Protein AF-A0A8T3S5Z0-F1 (afdb_monomer_lite)

Sequence (131 aa):
MSESNQSWHALETYKSLITYGHAVLRYVFIINGGAIIAILTFIGDMVSKADGEHVPDMRQPLIFFILGLLVSGIALCLAYWTQLTIYSQLVNKKDSPVHVYWFNGLVVCVGLGIIFFGIGSFVAISRLTAY

Radius of gyration: 20.94 Å; chains: 1; bounding box: 45×22×73 Å

pLDDT: mean 89.75, std 9.31, range [54.19, 98.0]

Secondary structure (DSSP, 8-state):
--HHHHHHHHHHHHHHHHHHHHHHHHHHHHHHHHHHHHHHHHHHHHHHH-SSPPPP--HHHHHHHHHHHHHHHHHHHHHHHHHHHHHHHHHHT---THHHHHHHHHHHHHHHHHHHHHHHHHHHHHHHTT-

Structure (mmCIF, N/CA/C/O backbone):
data_AF-A0A8T3S5Z0-F1
#
_entry.id   AF-A0A8T3S5Z0-F1
#
loop_
_atom_site.group_PDB
_atom_site.id
_atom_site.type_symbol
_atom_site.label_atom_id
_atom_site.label_alt_id
_atom_site.label_comp_id
_atom_site.label_asym_id
_atom_site.label_entity_id
_atom_site.label_seq_id
_atom_site.pdbx_PDB_ins_code
_atom_site.Cartn_x
_atom_site.Cartn_y
_atom_site.Cartn_z
_atom_site.occupancy
_atom_site.B_iso_or_equiv
_atom_site.auth_seq_id
_atom_site.auth_comp_id
_atom_site.auth_asym_id
_atom_site.auth_atom_id
_atom_site.pdbx_PDB_model_num
ATOM 1 N N . MET A 1 1 ? 0.263 9.427 -39.882 1.00 56.81 1 MET A N 1
ATOM 2 C CA . MET A 1 1 ? 0.745 9.708 -38.513 1.00 56.81 1 MET A CA 1
ATOM 3 C C . MET A 1 1 ? 2.216 9.315 -38.489 1.00 56.81 1 MET A C 1
ATOM 5 O O . MET A 1 1 ? 2.481 8.157 -38.775 1.00 56.81 1 MET A O 1
ATOM 9 N N . SER A 1 2 ? 3.163 10.242 -38.312 1.00 68.12 2 SER A N 1
ATOM 10 C CA . SER A 1 2 ? 4.600 9.919 -38.381 1.00 68.12 2 SER A CA 1
ATOM 11 C C . SER A 1 2 ? 5.028 9.033 -37.204 1.00 68.12 2 SER A C 1
ATOM 13 O O . SER A 1 2 ? 4.506 9.184 -36.098 1.00 68.12 2 SER A O 1
ATOM 15 N N . GLU A 1 3 ? 5.987 8.129 -37.422 1.00 71.62 3 GLU A N 1
ATOM 16 C CA . GLU A 1 3 ? 6.543 7.232 -36.388 1.00 71.62 3 GLU A CA 1
ATOM 17 C C . GLU A 1 3 ? 7.044 7.995 -35.144 1.00 71.62 3 GLU A C 1
ATOM 19 O O . GLU A 1 3 ? 6.926 7.511 -34.019 1.00 71.62 3 GLU A O 1
ATOM 24 N N . SER A 1 4 ? 7.507 9.238 -35.327 1.00 77.56 4 SER A N 1
ATOM 25 C CA . SER A 1 4 ? 7.900 10.154 -34.246 1.00 77.56 4 SER A CA 1
ATOM 26 C C . SER A 1 4 ? 6.771 10.466 -33.259 1.00 77.56 4 SER A C 1
ATOM 28 O O . SER A 1 4 ? 7.017 10.629 -32.067 1.00 77.56 4 SER A O 1
ATOM 30 N N . ASN A 1 5 ? 5.527 10.560 -33.736 1.00 78.31 5 ASN A N 1
ATOM 31 C CA . ASN A 1 5 ? 4.391 10.888 -32.878 1.00 78.31 5 ASN A CA 1
ATOM 32 C C . ASN A 1 5 ? 3.985 9.671 -32.045 1.00 78.31 5 ASN A C 1
ATOM 34 O O . ASN A 1 5 ? 3.644 9.815 -30.876 1.00 78.31 5 ASN A O 1
ATOM 38 N N . GLN A 1 6 ? 4.065 8.465 -32.615 1.00 79.00 6 GLN A N 1
ATOM 39 C CA . GLN A 1 6 ? 3.751 7.232 -31.889 1.00 79.00 6 GLN A CA 1
ATOM 40 C C . GLN A 1 6 ? 4.745 6.973 -30.748 1.00 79.00 6 GLN A C 1
ATOM 42 O O . GLN A 1 6 ? 4.320 6.650 -29.639 1.00 79.00 6 GLN A O 1
ATOM 47 N N . SER A 1 7 ? 6.046 7.177 -30.980 1.00 83.19 7 SER A N 1
ATOM 48 C CA . SER A 1 7 ? 7.065 7.019 -29.933 1.00 83.19 7 SER A CA 1
ATOM 49 C C . SER A 1 7 ? 6.929 8.062 -28.820 1.00 83.19 7 SER A C 1
ATOM 51 O O . SER A 1 7 ? 7.058 7.724 -27.642 1.00 83.19 7 SER A O 1
ATOM 53 N N . TRP A 1 8 ? 6.586 9.307 -29.167 1.00 88.81 8 TRP A N 1
ATOM 54 C CA . TRP A 1 8 ? 6.318 10.362 -28.190 1.00 88.81 8 TRP A CA 1
ATOM 55 C C . TRP A 1 8 ? 5.086 10.054 -27.327 1.00 88.81 8 TRP A C 1
ATOM 57 O O . TRP A 1 8 ? 5.161 10.125 -26.099 1.00 88.81 8 TRP A O 1
ATOM 67 N N . HIS A 1 9 ? 3.973 9.635 -27.944 1.00 86.62 9 HIS A N 1
ATOM 68 C CA . HIS A 1 9 ? 2.763 9.246 -27.214 1.00 86.62 9 HIS A CA 1
ATOM 69 C C . HIS A 1 9 ? 3.005 8.054 -26.278 1.00 86.62 9 HIS A C 1
ATOM 71 O O . HIS A 1 9 ? 2.525 8.062 -25.142 1.00 86.62 9 HIS A O 1
ATOM 77 N N . ALA A 1 10 ? 3.769 7.050 -26.719 1.00 88.81 10 ALA A N 1
ATOM 78 C CA . ALA A 1 10 ? 4.125 5.903 -25.887 1.00 88.81 10 ALA A CA 1
ATOM 79 C C . ALA A 1 10 ? 4.963 6.320 -24.665 1.00 88.81 10 ALA A C 1
ATOM 81 O O . ALA A 1 10 ? 4.689 5.877 -23.549 1.00 88.81 10 ALA A O 1
ATOM 82 N N . LEU A 1 11 ? 5.938 7.216 -24.854 1.00 89.50 11 LEU A N 1
ATOM 83 C CA . LEU A 1 11 ? 6.789 7.711 -23.773 1.00 89.50 11 LEU A CA 1
ATOM 84 C C . LEU A 1 11 ? 6.001 8.525 -22.735 1.00 89.50 11 LEU A C 1
ATOM 86 O O . LEU A 1 11 ? 6.170 8.311 -21.536 1.00 89.50 11 LEU A O 1
ATOM 90 N N . GLU A 1 12 ? 5.134 9.439 -23.172 1.00 91.88 12 GLU A N 1
ATOM 91 C CA . GLU A 1 12 ? 4.291 10.226 -22.260 1.00 91.88 12 GLU A CA 1
ATOM 92 C C . GLU A 1 12 ? 3.300 9.350 -21.485 1.00 91.88 12 GLU A C 1
ATOM 94 O O . GLU A 1 12 ? 3.139 9.500 -20.269 1.00 91.88 12 GLU A O 1
ATOM 99 N N . THR A 1 13 ? 2.701 8.365 -22.159 1.00 91.19 13 THR A N 1
ATOM 100 C CA . THR A 1 13 ? 1.812 7.392 -21.511 1.00 91.19 13 THR A CA 1
ATOM 101 C C . THR A 1 13 ? 2.565 6.578 -20.458 1.00 91.19 13 THR A C 1
ATOM 103 O O . THR A 1 13 ? 2.067 6.399 -19.347 1.00 91.19 13 THR A O 1
ATOM 106 N N . TYR A 1 14 ? 3.791 6.137 -20.756 1.00 88.00 14 TYR A N 1
ATOM 107 C CA . TYR A 1 14 ? 4.633 5.406 -19.808 1.00 88.00 14 TYR A CA 1
ATOM 108 C C . TYR A 1 14 ? 4.986 6.242 -18.568 1.00 88.00 14 TYR A C 1
ATOM 110 O O . TYR A 1 14 ? 4.876 5.754 -17.441 1.00 88.00 14 TYR A O 1
ATOM 118 N N . LYS A 1 15 ? 5.343 7.521 -18.748 1.00 90.19 15 LYS A N 1
ATOM 119 C CA . LYS A 1 15 ? 5.598 8.440 -17.624 1.00 90.19 15 LYS A CA 1
ATOM 120 C C . LYS A 1 15 ? 4.363 8.593 -16.740 1.00 90.19 15 LYS A C 1
ATOM 122 O O . LYS A 1 15 ? 4.468 8.457 -15.522 1.00 90.19 15 LYS A O 1
ATOM 127 N N . SER A 1 16 ? 3.201 8.813 -17.354 1.00 93.75 16 SER A N 1
ATOM 128 C CA . SER A 1 16 ? 1.932 8.926 -16.631 1.00 93.75 16 SER A CA 1
ATOM 129 C C . SER A 1 16 ? 1.603 7.644 -15.869 1.00 93.75 16 SER A C 1
ATOM 131 O O . SER A 1 16 ? 1.223 7.703 -14.701 1.00 93.75 16 SER A O 1
ATOM 133 N N . LEU A 1 17 ? 1.822 6.474 -16.475 1.00 91.31 17 LEU A N 1
ATOM 134 C CA . LEU A 1 17 ? 1.596 5.182 -15.830 1.00 91.31 17 LEU A CA 1
ATOM 135 C C . LEU A 1 17 ? 2.460 5.004 -14.572 1.00 91.31 17 LEU A C 1
ATOM 137 O O . LEU A 1 17 ? 1.951 4.569 -13.539 1.00 91.31 17 LEU A O 1
ATOM 141 N N . ILE A 1 18 ? 3.737 5.399 -14.617 1.00 89.75 18 ILE A N 1
ATOM 142 C CA . ILE A 1 18 ? 4.616 5.402 -13.436 1.00 89.75 18 ILE A CA 1
ATOM 143 C C . ILE A 1 18 ? 4.080 6.353 -12.361 1.00 89.75 18 ILE A C 1
ATOM 145 O O . ILE A 1 18 ? 4.032 5.988 -11.184 1.00 89.75 18 ILE A O 1
ATOM 149 N N . THR A 1 19 ? 3.650 7.560 -12.745 1.00 93.88 19 THR A N 1
ATOM 150 C CA . THR A 1 19 ? 3.069 8.531 -11.807 1.00 93.88 19 THR A CA 1
ATOM 151 C C . THR A 1 19 ? 1.849 7.954 -11.090 1.00 93.88 19 THR A C 1
ATOM 153 O O . THR A 1 19 ? 1.784 8.011 -9.859 1.00 93.88 19 THR A O 1
ATOM 156 N N . TYR A 1 20 ? 0.922 7.333 -11.824 1.00 94.56 20 TYR A N 1
ATOM 157 C CA . TYR A 1 20 ? -0.229 6.653 -11.230 1.00 94.56 20 TYR A CA 1
ATOM 158 C C . TYR A 1 20 ? 0.185 5.469 -10.350 1.00 94.56 20 TYR A C 1
ATOM 160 O O . TYR A 1 20 ? -0.359 5.308 -9.260 1.00 94.56 20 TYR A O 1
ATOM 168 N N . GLY A 1 21 ? 1.189 4.686 -10.755 1.00 92.44 21 GLY A N 1
ATOM 169 C CA . GLY A 1 21 ? 1.724 3.590 -9.944 1.00 92.44 21 GLY A CA 1
ATOM 170 C C . GLY A 1 21 ? 2.226 4.059 -8.574 1.00 92.44 21 GLY A C 1
ATOM 171 O O . GLY A 1 21 ? 1.859 3.493 -7.543 1.00 92.44 21 GLY A O 1
ATOM 172 N N . HIS A 1 22 ? 2.997 5.149 -8.532 1.00 93.00 22 HIS A N 1
ATOM 173 C CA . HIS A 1 22 ? 3.427 5.754 -7.268 1.00 93.00 22 HIS A CA 1
ATOM 174 C C . HIS A 1 22 ? 2.260 6.312 -6.450 1.00 93.00 22 HIS A C 1
ATOM 176 O O . HIS A 1 22 ? 2.275 6.201 -5.222 1.00 93.00 22 HIS A O 1
ATOM 182 N N . ALA A 1 23 ? 1.258 6.903 -7.104 1.00 96.31 23 ALA A N 1
ATOM 183 C CA . ALA A 1 23 ? 0.067 7.403 -6.427 1.00 96.31 23 ALA A CA 1
ATOM 184 C C . ALA A 1 23 ? -0.706 6.267 -5.739 1.00 96.31 23 ALA A C 1
ATOM 186 O O . ALA A 1 23 ? -1.061 6.402 -4.570 1.00 96.31 23 ALA A O 1
ATOM 187 N N . VAL A 1 24 ? -0.888 5.127 -6.413 1.00 96.25 24 VAL A N 1
ATOM 188 C CA . VAL A 1 24 ? -1.571 3.950 -5.852 1.00 96.25 24 VAL A CA 1
ATOM 189 C C . VAL A 1 24 ? -0.792 3.357 -4.676 1.00 96.25 24 VAL A C 1
ATOM 191 O O . VAL A 1 24 ? -1.380 3.110 -3.627 1.00 96.25 24 VAL A O 1
ATOM 194 N N . LEU A 1 25 ? 0.528 3.185 -4.793 1.00 95.44 25 LEU A N 1
ATOM 195 C CA . LEU A 1 25 ? 1.353 2.678 -3.686 1.00 95.44 25 LEU A CA 1
ATOM 196 C C . LEU A 1 25 ? 1.247 3.567 -2.4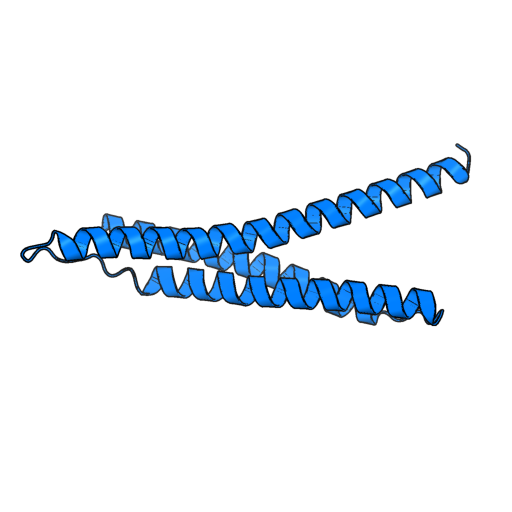39 1.00 95.44 25 LEU A C 1
ATOM 198 O O . LEU A 1 25 ? 1.064 3.070 -1.327 1.00 95.44 25 LEU A O 1
ATOM 202 N N . ARG A 1 26 ? 1.323 4.891 -2.626 1.00 96.06 26 ARG A N 1
ATOM 203 C CA . ARG A 1 26 ? 1.158 5.861 -1.535 1.00 96.06 26 ARG A CA 1
ATOM 204 C C . ARG A 1 26 ? -0.244 5.811 -0.949 1.00 96.06 26 ARG A C 1
ATOM 206 O O . ARG A 1 26 ? -0.377 5.845 0.267 1.00 96.06 26 ARG A O 1
ATOM 213 N N . TYR A 1 27 ? -1.266 5.704 -1.792 1.00 97.56 27 TYR A N 1
ATOM 214 C CA . TYR A 1 27 ? -2.651 5.589 -1.357 1.00 97.56 27 TYR A CA 1
ATOM 215 C C . TYR A 1 27 ? -2.843 4.391 -0.421 1.00 97.56 27 TYR A C 1
ATOM 217 O O . TYR A 1 27 ? -3.281 4.586 0.709 1.00 97.56 27 TYR A O 1
ATOM 225 N N . VAL A 1 28 ? -2.444 3.178 -0.828 1.00 96.88 28 VAL A N 1
ATOM 226 C CA . VAL A 1 28 ? -2.652 1.969 -0.006 1.00 96.88 28 VAL A CA 1
ATOM 227 C C . VAL A 1 28 ? -1.863 2.029 1.309 1.00 96.88 28 VAL A C 1
ATOM 229 O O . VAL A 1 28 ? -2.377 1.635 2.358 1.00 96.88 28 VAL A O 1
ATOM 232 N N . PHE A 1 29 ? -0.651 2.592 1.291 1.00 96.81 29 PHE A N 1
ATOM 233 C CA . PHE A 1 29 ? 0.127 2.827 2.509 1.00 96.81 29 PHE A CA 1
ATOM 234 C C . PHE A 1 29 ? -0.572 3.817 3.457 1.00 96.81 29 PHE A C 1
ATOM 236 O O . PHE A 1 29 ? -0.719 3.540 4.648 1.00 96.81 29 PHE A O 1
ATOM 243 N N . ILE A 1 30 ? -1.041 4.954 2.929 1.00 97.94 30 ILE A N 1
ATOM 244 C CA . ILE A 1 30 ? -1.671 6.027 3.710 1.00 97.94 30 ILE A CA 1
ATOM 245 C C . ILE A 1 30 ? -3.004 5.581 4.304 1.00 97.94 30 ILE A C 1
ATOM 247 O O . ILE A 1 30 ? -3.249 5.875 5.467 1.00 97.94 30 ILE A O 1
ATOM 251 N N . ILE A 1 31 ? -3.861 4.875 3.563 1.00 97.88 31 ILE A N 1
ATOM 252 C CA . ILE A 1 31 ? -5.167 4.462 4.104 1.00 97.88 31 ILE A CA 1
ATOM 253 C C . ILE A 1 31 ? -5.008 3.470 5.263 1.00 97.88 31 ILE A C 1
ATOM 255 O O . ILE A 1 31 ? -5.674 3.616 6.284 1.00 97.88 31 ILE A O 1
ATOM 259 N N . ASN A 1 32 ? -4.083 2.510 5.153 1.00 97.12 32 ASN A N 1
ATOM 260 C CA . ASN A 1 32 ? -3.833 1.531 6.209 1.00 97.12 32 ASN A CA 1
ATOM 261 C C . ASN A 1 32 ? -3.157 2.187 7.420 1.00 97.12 32 ASN A C 1
ATOM 263 O O . ASN A 1 32 ? -3.617 2.027 8.548 1.00 97.12 32 ASN A O 1
ATOM 267 N N . GLY A 1 33 ? -2.105 2.981 7.195 1.00 97.38 33 GLY A N 1
ATOM 268 C CA . GLY A 1 33 ? -1.421 3.709 8.267 1.00 97.38 33 GLY A CA 1
ATOM 269 C C . GLY A 1 33 ? -2.324 4.736 8.955 1.00 97.38 33 GLY A C 1
ATOM 270 O O . GLY A 1 33 ? -2.357 4.818 10.180 1.00 97.38 33 GLY A O 1
ATOM 271 N N . GLY A 1 34 ? -3.111 5.476 8.175 1.00 97.56 34 GLY A N 1
ATOM 272 C CA . GLY A 1 34 ? -4.075 6.457 8.663 1.00 97.56 34 GLY A CA 1
ATOM 273 C C . GLY A 1 34 ? -5.178 5.825 9.508 1.00 97.56 34 GLY A C 1
ATOM 274 O O . GLY A 1 34 ? -5.518 6.375 10.551 1.00 97.56 34 GLY A O 1
ATOM 275 N N . ALA A 1 35 ? -5.679 4.646 9.124 1.00 96.94 35 ALA A N 1
ATOM 276 C CA . ALA A 1 35 ? -6.647 3.900 9.927 1.00 96.94 35 ALA A CA 1
ATOM 277 C C . ALA A 1 35 ? -6.066 3.442 11.274 1.00 96.94 35 ALA A C 1
ATOM 279 O O . ALA A 1 35 ? -6.729 3.587 12.300 1.00 96.94 35 ALA A O 1
ATOM 280 N N . ILE A 1 36 ? -4.820 2.947 11.298 1.00 97.56 36 ILE A N 1
ATOM 281 C CA . ILE A 1 36 ? -4.130 2.569 12.547 1.00 97.56 36 ILE A CA 1
ATOM 282 C C . ILE A 1 36 ? -4.024 3.776 13.479 1.00 97.56 36 ILE A C 1
ATOM 284 O O . ILE A 1 36 ? -4.390 3.677 14.649 1.00 97.56 36 ILE A O 1
ATOM 288 N N . ILE A 1 37 ? -3.550 4.913 12.959 1.00 9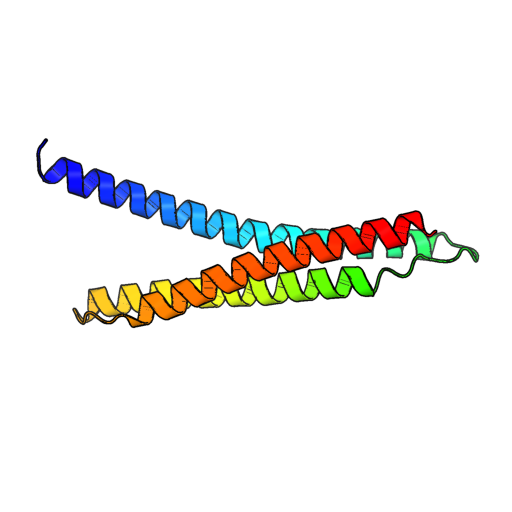7.50 37 ILE A N 1
ATOM 289 C CA . ILE A 1 37 ? -3.404 6.146 13.741 1.00 97.50 37 ILE A CA 1
ATOM 290 C C . ILE A 1 37 ? -4.769 6.594 14.266 1.00 97.50 37 ILE A C 1
ATOM 292 O O . ILE A 1 37 ? -4.902 6.823 15.462 1.00 97.50 37 ILE A O 1
ATOM 296 N N . ALA A 1 38 ? -5.796 6.644 13.413 1.00 95.88 38 ALA A N 1
ATOM 297 C CA . ALA A 1 38 ? -7.139 7.062 13.807 1.00 95.88 38 ALA A CA 1
ATOM 298 C C . ALA A 1 38 ? -7.719 6.190 14.932 1.00 95.88 38 ALA A C 1
ATOM 300 O O . ALA A 1 38 ? -8.246 6.722 15.909 1.00 95.88 38 ALA A O 1
ATOM 301 N N . ILE A 1 39 ? -7.581 4.863 14.833 1.00 93.62 39 ILE A N 1
ATOM 302 C CA . ILE A 1 39 ? -8.076 3.932 15.855 1.00 93.62 39 ILE A CA 1
ATOM 303 C C . ILE A 1 39 ? -7.293 4.079 17.161 1.00 93.62 39 ILE A C 1
ATOM 305 O O . ILE A 1 39 ? -7.904 4.147 18.225 1.00 93.62 39 ILE A O 1
ATOM 309 N N . LEU A 1 40 ? -5.960 4.157 17.110 1.00 94.00 40 LEU A N 1
ATOM 310 C CA . LEU A 1 40 ? -5.144 4.330 18.315 1.00 94.00 40 LEU A CA 1
ATOM 311 C C . LEU A 1 40 ? -5.413 5.671 19.002 1.00 94.00 40 LEU A C 1
ATOM 313 O O . LEU A 1 40 ? -5.483 5.720 20.227 1.00 94.00 40 LEU A O 1
ATOM 317 N N . THR A 1 41 ? -5.605 6.743 18.231 1.00 94.62 41 THR A N 1
ATOM 318 C CA . THR A 1 41 ? -5.989 8.053 18.765 1.00 94.62 41 THR A CA 1
ATOM 319 C C . THR A 1 41 ? -7.358 7.995 19.435 1.00 94.62 41 THR A C 1
ATOM 321 O O . THR A 1 41 ? -7.494 8.465 20.561 1.00 94.62 41 THR A O 1
ATOM 324 N N . PHE A 1 42 ? -8.352 7.382 18.787 1.00 89.75 42 PHE A N 1
ATOM 325 C CA . PHE A 1 42 ? -9.695 7.228 19.348 1.00 89.75 42 PHE A CA 1
ATOM 326 C C . PHE A 1 42 ? -9.686 6.427 20.659 1.00 89.75 42 PHE A C 1
ATOM 328 O O . PHE A 1 42 ? -10.232 6.876 21.664 1.00 89.75 42 PHE A O 1
ATOM 335 N N . ILE A 1 43 ? -9.006 5.277 20.681 1.00 89.75 43 ILE A N 1
ATOM 336 C CA . ILE A 1 43 ? -8.879 4.446 21.887 1.00 89.75 43 ILE A CA 1
ATOM 337 C C . ILE A 1 43 ? -8.128 5.190 22.991 1.00 89.75 43 ILE A C 1
ATOM 339 O O . ILE A 1 43 ? -8.536 5.126 24.147 1.00 89.75 43 ILE A O 1
ATOM 343 N N . GLY A 1 44 ? -7.048 5.901 22.655 1.00 89.62 44 GLY A N 1
ATOM 344 C CA . GLY A 1 44 ? -6.280 6.683 23.623 1.00 89.62 44 GLY A CA 1
ATOM 345 C C . GLY A 1 44 ? -7.121 7.766 24.299 1.00 89.62 44 GLY A C 1
ATOM 346 O O . GLY A 1 44 ? -7.041 7.930 25.516 1.00 89.62 44 GLY A O 1
ATOM 347 N N . ASP A 1 45 ? -7.973 8.451 23.532 1.00 88.75 45 ASP A N 1
ATOM 348 C CA . ASP A 1 45 ? -8.909 9.443 24.065 1.00 88.75 45 ASP A CA 1
ATOM 349 C C . ASP A 1 45 ? -9.945 8.797 24.997 1.00 88.75 45 ASP A C 1
ATOM 351 O O . ASP A 1 45 ? -10.131 9.272 26.118 1.00 88.75 45 ASP A O 1
ATOM 355 N N . MET A 1 46 ? -10.545 7.668 24.596 1.00 85.75 46 MET A N 1
ATOM 356 C CA . MET A 1 46 ? -11.515 6.951 25.434 1.00 85.75 46 MET A CA 1
ATOM 357 C C . MET A 1 46 ? -10.897 6.453 26.741 1.00 85.75 46 MET A C 1
ATOM 359 O O . MET A 1 46 ? -11.457 6.686 27.805 1.00 85.75 46 MET A O 1
ATOM 363 N N . VAL A 1 47 ? -9.719 5.826 26.690 1.00 87.00 47 VAL A N 1
ATOM 364 C CA . VAL A 1 47 ? -9.017 5.326 27.887 1.00 87.00 47 VAL A CA 1
ATOM 365 C C . VAL A 1 47 ? -8.676 6.462 28.854 1.00 87.00 47 VAL A C 1
ATOM 367 O O . VAL A 1 47 ? -8.712 6.262 30.063 1.00 87.00 47 VAL A O 1
ATOM 370 N N . SER A 1 48 ? -8.371 7.658 28.344 1.00 85.25 48 SER A N 1
ATOM 371 C CA . SER A 1 48 ? -8.057 8.817 29.189 1.00 85.25 48 SER A CA 1
ATOM 372 C C . SER A 1 48 ? -9.271 9.413 29.912 1.00 85.25 48 SER A C 1
ATOM 374 O O . SER A 1 48 ? -9.098 10.103 30.914 1.00 85.25 48 SER A O 1
ATOM 376 N N . LYS A 1 49 ? -10.484 9.156 29.404 1.00 83.44 49 LYS A N 1
ATOM 377 C CA . LYS A 1 49 ? -11.754 9.713 29.903 1.00 83.44 49 LYS A CA 1
ATOM 378 C C . LYS A 1 49 ? -12.646 8.684 30.601 1.00 83.44 49 LYS A C 1
ATOM 380 O O . LYS A 1 49 ? -13.591 9.074 31.279 1.00 83.44 49 LYS A O 1
ATOM 385 N N . ALA A 1 50 ? -12.397 7.392 30.404 1.00 68.81 50 ALA A N 1
ATOM 386 C CA . ALA A 1 50 ? -13.248 6.324 30.904 1.00 68.81 50 ALA A CA 1
ATOM 387 C C . ALA A 1 50 ? -12.950 6.012 32.380 1.00 68.81 50 ALA A C 1
ATOM 389 O O . ALA A 1 50 ? -12.117 5.161 32.693 1.00 68.81 50 ALA A O 1
ATOM 390 N N . ASP A 1 51 ? -13.706 6.631 33.288 1.00 59.09 51 ASP A N 1
ATOM 391 C CA . ASP A 1 51 ? -13.866 6.181 34.679 1.00 59.09 51 ASP A CA 1
ATOM 392 C C . ASP A 1 51 ? -14.763 4.920 34.733 1.00 59.09 51 ASP A C 1
ATOM 394 O O . ASP A 1 51 ? -15.857 4.918 35.294 1.00 59.09 51 ASP A O 1
ATOM 398 N N . GLY A 1 52 ? -14.315 3.825 34.106 1.00 57.81 52 GLY A N 1
ATOM 399 C CA . GLY A 1 52 ? -14.962 2.507 34.200 1.00 57.81 52 GLY A CA 1
ATOM 400 C C . GLY A 1 52 ? -15.922 2.113 33.068 1.00 57.81 52 GLY A C 1
ATOM 401 O O . GLY A 1 52 ? -16.539 1.050 33.163 1.00 57.81 52 GLY A O 1
ATOM 402 N N . GLU A 1 53 ? -16.035 2.892 31.986 1.00 65.50 53 GLU A N 1
ATOM 403 C CA . GLU A 1 53 ? -16.716 2.424 30.769 1.00 65.50 53 GLU A CA 1
ATOM 404 C C . GLU A 1 53 ? -15.860 1.405 30.001 1.00 65.50 53 GLU A C 1
ATOM 406 O O . GLU A 1 53 ? -14.630 1.493 29.956 1.00 65.50 53 GLU A O 1
ATOM 411 N N . HIS A 1 54 ? -16.513 0.406 29.401 1.00 70.25 54 HIS A N 1
ATOM 412 C CA . HIS A 1 54 ? -15.825 -0.5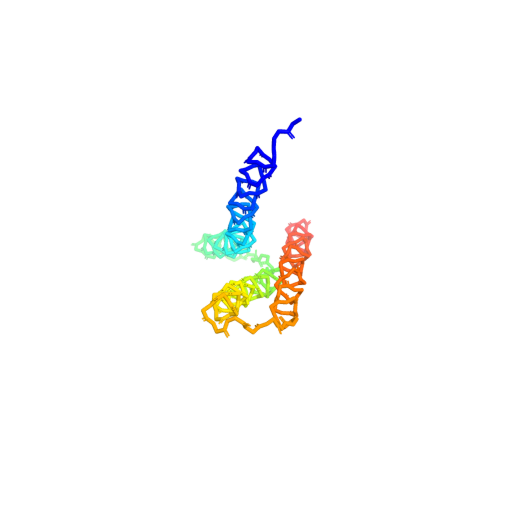76 28.571 1.00 70.25 54 HIS A CA 1
ATOM 413 C C . HIS A 1 54 ? -15.251 0.112 27.314 1.00 70.25 54 HIS A C 1
ATOM 415 O O . HIS A 1 54 ? -15.865 0.957 26.678 1.00 70.25 54 HIS A O 1
ATOM 421 N N . VAL A 1 55 ? -14.033 -0.239 26.920 1.00 79.00 55 VAL A N 1
ATOM 422 C CA . VAL A 1 55 ? -13.461 0.246 25.656 1.00 79.00 55 VAL A CA 1
ATOM 423 C C . VAL A 1 55 ? -13.718 -0.825 24.596 1.00 79.00 55 VAL A C 1
ATOM 425 O O . VAL A 1 55 ? -13.429 -1.997 24.866 1.00 79.00 55 VAL A O 1
ATOM 428 N N . PRO A 1 56 ? -14.245 -0.485 23.405 1.00 81.69 56 PRO A N 1
ATOM 429 C CA . PRO A 1 56 ? -14.500 -1.481 22.372 1.00 81.69 56 PRO A CA 1
ATOM 430 C C . PRO A 1 56 ? -13.198 -2.169 21.936 1.00 81.69 56 PRO A C 1
ATOM 432 O O . PRO A 1 56 ? -12.178 -1.521 21.685 1.00 81.69 56 PRO A O 1
ATOM 435 N N . ASP A 1 57 ? -13.226 -3.502 21.829 1.00 86.94 57 ASP A N 1
ATOM 436 C CA . ASP A 1 57 ? -12.057 -4.283 21.415 1.00 86.94 57 ASP A CA 1
ATOM 437 C C . ASP A 1 57 ? -11.795 -4.129 19.908 1.00 86.94 57 ASP A C 1
ATOM 439 O O . ASP A 1 57 ? -12.394 -4.795 19.058 1.00 86.94 57 ASP A O 1
ATOM 443 N N . MET A 1 58 ? -10.854 -3.243 19.588 1.00 89.81 58 MET A N 1
ATOM 444 C CA . MET A 1 58 ? -10.412 -2.940 18.226 1.00 89.81 58 MET A CA 1
ATOM 445 C C . MET A 1 58 ? -9.149 -3.709 17.811 1.00 89.81 58 MET A C 1
ATOM 447 O O . MET A 1 58 ? -8.538 -3.382 16.794 1.00 89.81 58 MET A O 1
ATOM 451 N N . ARG A 1 59 ? -8.727 -4.751 18.541 1.00 91.69 59 ARG A N 1
ATOM 452 C CA . ARG A 1 59 ? -7.510 -5.510 18.187 1.00 91.69 59 ARG A CA 1
ATOM 453 C C . ARG A 1 59 ? -7.605 -6.160 16.810 1.00 91.69 59 ARG A C 1
ATOM 455 O O . ARG A 1 59 ? -6.672 -6.065 16.018 1.00 91.69 59 ARG A O 1
ATOM 462 N N . GLN A 1 60 ? -8.735 -6.801 16.512 1.00 92.88 60 GLN A N 1
ATOM 463 C CA . GLN A 1 60 ? -8.957 -7.479 15.230 1.00 92.88 60 GLN A CA 1
ATOM 464 C C . GLN A 1 60 ? -8.846 -6.548 14.010 1.00 92.88 60 GLN A C 1
ATOM 466 O O . GLN A 1 60 ? -8.052 -6.863 13.123 1.00 92.88 60 GLN A O 1
ATOM 471 N N . PRO A 1 61 ? -9.572 -5.413 13.927 1.00 94.00 61 PRO A N 1
ATOM 472 C CA . PRO A 1 61 ? -9.430 -4.507 12.789 1.00 94.00 61 PRO A CA 1
ATOM 473 C C . PRO A 1 61 ? -8.018 -3.917 12.691 1.00 94.00 61 PRO A C 1
ATOM 475 O O . PRO A 1 61 ? -7.484 -3.797 11.590 1.00 94.00 61 PRO A O 1
ATOM 478 N N . LEU A 1 62 ? -7.368 -3.636 13.828 1.00 95.12 62 LEU A N 1
ATOM 479 C CA . LEU A 1 62 ? -6.000 -3.116 13.852 1.00 95.12 62 LEU A CA 1
ATOM 480 C C . LEU A 1 62 ? -4.991 -4.095 13.234 1.00 95.12 62 LEU A C 1
ATOM 482 O O . LEU A 1 62 ? -4.115 -3.671 12.484 1.00 95.12 62 LEU A O 1
ATOM 486 N N . ILE A 1 63 ? -5.139 -5.401 13.486 1.00 96.56 63 ILE A N 1
ATOM 487 C CA . ILE A 1 63 ? -4.294 -6.436 12.869 1.00 96.56 63 ILE A CA 1
ATOM 488 C C . ILE A 1 63 ? -4.416 -6.392 11.343 1.00 96.56 63 ILE A C 1
ATOM 490 O O . ILE A 1 63 ? -3.396 -6.415 10.656 1.00 96.56 63 ILE A O 1
ATOM 494 N N . PHE A 1 64 ? -5.633 -6.280 10.800 1.00 97.25 64 PHE A N 1
ATOM 495 C CA . PHE A 1 64 ? -5.826 -6.190 9.350 1.00 97.25 64 PHE A CA 1
ATOM 496 C C . PHE A 1 64 ? -5.158 -4.946 8.760 1.00 97.25 64 PHE A C 1
ATOM 498 O O . PHE A 1 64 ? -4.443 -5.065 7.767 1.00 97.25 64 PHE A O 1
ATOM 505 N N . PHE A 1 65 ? -5.292 -3.777 9.392 1.00 97.25 65 PHE A N 1
ATOM 506 C CA . PHE A 1 65 ? -4.615 -2.572 8.906 1.00 97.25 65 PHE A CA 1
ATOM 507 C C . PHE A 1 65 ? -3.088 -2.672 8.992 1.00 97.25 65 PHE A C 1
ATOM 509 O O . PHE A 1 65 ? -2.396 -2.223 8.080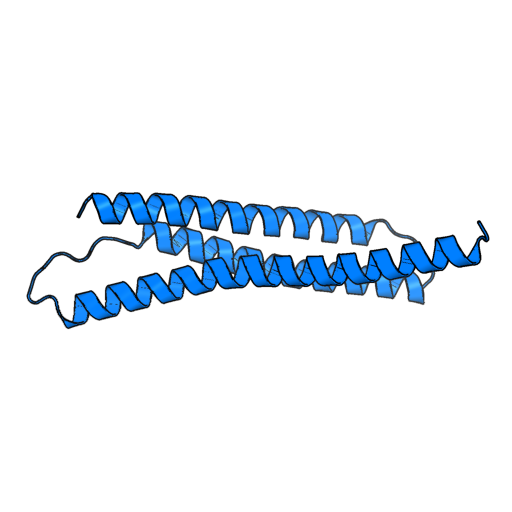 1.00 97.25 65 PHE A O 1
ATOM 516 N N . ILE A 1 66 ? -2.541 -3.302 10.038 1.00 97.81 66 ILE A N 1
ATOM 517 C CA . ILE A 1 66 ? -1.095 -3.552 10.155 1.00 97.81 66 ILE A CA 1
ATOM 518 C C . ILE A 1 66 ? -0.621 -4.475 9.028 1.00 97.81 66 ILE A C 1
ATOM 520 O O . ILE A 1 66 ? 0.385 -4.181 8.384 1.00 97.81 66 ILE A O 1
ATOM 524 N N . LEU A 1 67 ? -1.351 -5.557 8.741 1.00 97.75 67 LEU A N 1
ATOM 525 C CA . LEU A 1 67 ? -1.034 -6.445 7.618 1.00 97.75 67 LEU A CA 1
ATOM 526 C C . LEU A 1 67 ? -1.096 -5.697 6.280 1.00 97.75 67 LEU A C 1
ATOM 528 O O . LEU A 1 67 ? -0.177 -5.820 5.470 1.00 97.75 67 LEU A O 1
ATOM 532 N N . GLY A 1 68 ? -2.121 -4.867 6.073 1.00 97.06 68 GLY A N 1
ATOM 533 C CA . GLY A 1 68 ? -2.235 -4.007 4.896 1.00 97.06 68 GLY A CA 1
ATOM 534 C C . GLY A 1 68 ? -1.062 -3.033 4.756 1.00 97.06 68 GLY A C 1
ATOM 535 O O . GLY A 1 68 ? -0.508 -2.882 3.664 1.00 97.06 68 GLY A O 1
ATOM 536 N N . LEU A 1 69 ? -0.613 -2.430 5.860 1.00 97.75 69 LEU A N 1
ATOM 537 C CA . LEU A 1 69 ? 0.539 -1.529 5.891 1.00 97.75 69 LEU A CA 1
ATOM 538 C C . LEU A 1 69 ? 1.852 -2.256 5.559 1.00 97.75 69 LEU A C 1
ATOM 540 O O . LEU A 1 69 ? 2.625 -1.778 4.727 1.00 97.75 69 LEU A O 1
ATOM 544 N N . LEU A 1 70 ? 2.091 -3.424 6.162 1.00 97.88 70 LEU A N 1
ATOM 545 C CA . LEU A 1 70 ? 3.296 -4.225 5.922 1.00 97.88 70 LEU A CA 1
ATOM 546 C C . LEU A 1 70 ? 3.383 -4.688 4.466 1.00 97.88 70 LEU A C 1
ATOM 548 O O . LEU A 1 70 ? 4.421 -4.524 3.823 1.00 97.88 70 LEU A O 1
ATOM 552 N N . VAL A 1 71 ? 2.281 -5.205 3.916 1.00 97.31 71 VAL A N 1
ATOM 553 C CA . VAL A 1 71 ? 2.230 -5.635 2.514 1.00 97.31 71 VAL A CA 1
ATOM 554 C C . VAL A 1 71 ? 2.412 -4.449 1.560 1.00 97.31 71 VAL A C 1
ATOM 556 O O . VAL A 1 71 ? 3.078 -4.593 0.534 1.00 97.31 71 VAL A O 1
ATOM 559 N N . SER A 1 72 ? 1.920 -3.257 1.911 1.00 95.69 72 SER A N 1
ATOM 560 C CA . SER A 1 72 ? 2.174 -2.028 1.140 1.00 95.69 72 SER A CA 1
ATOM 561 C C . SER A 1 72 ? 3.654 -1.634 1.140 1.00 95.69 72 SER A C 1
ATOM 563 O O . SER A 1 72 ? 4.184 -1.216 0.110 1.00 95.69 72 SER A O 1
ATOM 565 N N . GLY A 1 73 ? 4.347 -1.808 2.270 1.00 96.25 73 GLY A N 1
ATOM 566 C CA . GLY A 1 73 ? 5.797 -1.624 2.355 1.00 96.25 73 GLY A CA 1
ATOM 567 C C . GLY A 1 73 ? 6.559 -2.595 1.449 1.00 96.25 73 GLY A C 1
ATOM 568 O O . GLY A 1 73 ? 7.436 -2.178 0.692 1.00 96.25 73 GLY A O 1
ATOM 569 N N . ILE A 1 74 ? 6.167 -3.874 1.446 1.00 96.81 74 ILE A N 1
ATOM 570 C CA . ILE A 1 74 ? 6.735 -4.887 0.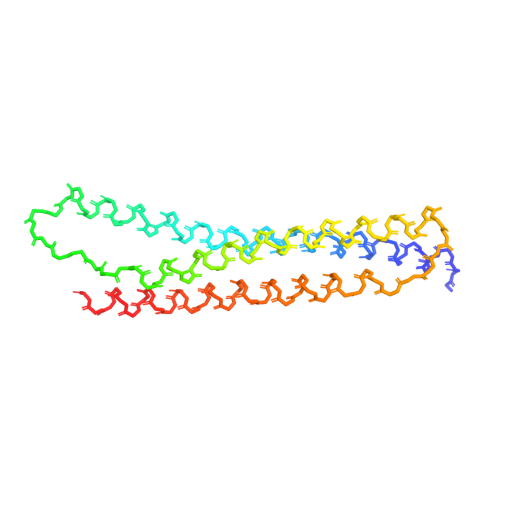543 1.00 96.81 74 ILE A CA 1
ATOM 571 C C . ILE A 1 74 ? 6.480 -4.510 -0.924 1.00 96.81 74 ILE A C 1
ATOM 573 O O . ILE A 1 74 ? 7.396 -4.585 -1.741 1.00 96.81 74 ILE A O 1
ATOM 577 N N . ALA A 1 75 ? 5.275 -4.039 -1.261 1.00 96.31 75 ALA A N 1
ATOM 578 C CA . ALA A 1 75 ? 4.946 -3.585 -2.612 1.00 96.31 75 ALA A CA 1
ATOM 579 C C . ALA A 1 75 ? 5.870 -2.449 -3.082 1.00 96.31 75 ALA A C 1
ATOM 581 O O . ALA A 1 75 ? 6.312 -2.451 -4.230 1.00 96.31 75 ALA A O 1
ATOM 582 N N . LEU A 1 76 ? 6.218 -1.509 -2.194 1.00 95.06 76 LEU A N 1
ATOM 583 C CA . LEU A 1 76 ? 7.158 -0.430 -2.503 1.00 95.06 76 LEU A CA 1
ATOM 584 C C . LEU A 1 76 ? 8.572 -0.961 -2.787 1.00 95.06 76 LEU A C 1
ATOM 586 O O . LEU A 1 76 ? 9.212 -0.519 -3.744 1.00 95.06 76 LEU A O 1
ATOM 590 N N . CYS A 1 77 ? 9.046 -1.938 -2.010 1.00 95.00 77 CYS A N 1
ATOM 591 C CA . CYS A 1 77 ? 10.315 -2.614 -2.282 1.00 95.00 77 CYS A CA 1
ATOM 592 C C . CYS A 1 77 ? 10.292 -3.318 -3.649 1.00 95.00 77 CYS A C 1
ATOM 594 O O . CYS A 1 77 ? 11.210 -3.144 -4.449 1.00 95.00 77 CYS A O 1
ATOM 596 N N . LEU A 1 78 ? 9.225 -4.057 -3.965 1.00 94.12 78 LEU A N 1
ATOM 597 C CA . LEU A 1 78 ? 9.062 -4.719 -5.265 1.00 94.12 78 LEU A CA 1
ATOM 598 C C . LEU A 1 78 ? 9.017 -3.716 -6.429 1.00 94.12 78 LEU A C 1
ATOM 600 O O . LEU A 1 78 ? 9.566 -3.989 -7.499 1.00 94.12 78 LEU A O 1
ATOM 604 N N . ALA A 1 79 ? 8.436 -2.530 -6.216 1.00 93.69 79 ALA A N 1
ATOM 605 C CA . ALA A 1 79 ? 8.432 -1.443 -7.196 1.00 93.69 79 ALA A CA 1
ATOM 606 C C . ALA A 1 79 ? 9.859 -0.999 -7.521 1.00 93.69 79 ALA A C 1
ATOM 608 O O . ALA A 1 79 ? 10.234 -0.880 -8.689 1.00 93.69 79 ALA A O 1
ATOM 609 N N . TYR A 1 80 ? 10.668 -0.808 -6.476 1.00 92.56 80 TYR A N 1
ATOM 610 C CA . TYR A 1 80 ? 12.075 -0.460 -6.610 1.00 92.56 80 TYR A CA 1
ATOM 611 C C . TYR A 1 80 ? 12.856 -1.546 -7.362 1.00 92.56 80 TYR A C 1
ATOM 613 O O . TYR A 1 80 ? 13.561 -1.235 -8.321 1.00 92.56 80 TYR A O 1
ATOM 621 N N . TRP A 1 81 ? 12.676 -2.822 -7.006 1.00 92.44 81 TRP A N 1
ATOM 622 C CA . TRP A 1 81 ? 13.330 -3.939 -7.702 1.00 92.44 81 TRP A CA 1
ATOM 623 C C . TRP A 1 81 ? 12.931 -4.050 -9.172 1.00 92.44 81 TRP A C 1
ATOM 625 O O . TRP A 1 81 ? 13.780 -4.325 -10.022 1.00 92.44 81 TRP A O 1
ATOM 635 N N . THR A 1 82 ? 11.658 -3.804 -9.486 1.00 91.81 82 THR A N 1
ATOM 636 C CA . THR A 1 82 ? 11.161 -3.776 -10.866 1.00 91.81 82 THR A CA 1
ATOM 637 C C . THR A 1 82 ? 11.911 -2.719 -11.673 1.00 91.81 82 THR A C 1
ATOM 639 O O . THR A 1 82 ? 12.482 -3.032 -12.717 1.00 91.81 82 THR A O 1
ATOM 642 N N . GLN A 1 83 ? 11.992 -1.490 -11.154 1.00 91.00 83 GLN A N 1
ATOM 643 C CA . GLN A 1 83 ? 12.698 -0.387 -11.811 1.00 91.00 83 GLN A CA 1
ATOM 644 C C . GLN A 1 83 ? 14.203 -0.653 -11.937 1.00 91.00 83 GLN A C 1
ATOM 646 O O . GLN A 1 83 ? 14.781 -0.430 -12.999 1.00 91.00 83 GLN A O 1
ATOM 651 N N . LEU A 1 84 ? 14.833 -1.201 -10.895 1.00 90.75 84 LEU A N 1
ATOM 652 C CA . LEU A 1 84 ? 16.248 -1.574 -10.920 1.00 90.75 84 LEU A CA 1
ATOM 653 C C . LEU A 1 84 ? 16.537 -2.642 -11.983 1.00 90.75 84 LEU A C 1
ATOM 655 O O . LEU A 1 84 ? 17.543 -2.567 -12.688 1.00 90.75 84 LEU A O 1
ATOM 659 N N . THR A 1 85 ? 15.643 -3.622 -12.124 1.00 90.00 85 THR A N 1
ATOM 660 C CA . THR A 1 85 ? 15.777 -4.686 -13.123 1.00 90.00 85 THR A CA 1
ATOM 661 C C . THR A 1 85 ? 15.633 -4.125 -14.536 1.00 90.00 85 THR A C 1
ATOM 663 O O . THR A 1 85 ? 16.478 -4.411 -15.377 1.00 90.00 85 THR A O 1
ATOM 666 N N . ILE A 1 86 ? 14.626 -3.282 -14.793 1.00 88.44 86 ILE A N 1
ATOM 667 C CA . ILE A 1 86 ? 14.441 -2.617 -16.095 1.00 88.44 86 ILE A CA 1
ATOM 668 C C . ILE A 1 86 ? 15.671 -1.767 -16.436 1.00 88.44 86 ILE A C 1
ATOM 670 O O . ILE A 1 86 ? 16.214 -1.870 -17.534 1.00 88.44 86 ILE A O 1
ATOM 674 N N . TYR A 1 87 ? 16.169 -0.982 -15.479 1.00 88.69 87 TYR A N 1
ATOM 675 C CA . TYR A 1 87 ? 17.379 -0.184 -15.664 1.00 88.69 87 TYR A CA 1
ATOM 676 C C . TYR A 1 87 ? 18.597 -1.055 -16.005 1.00 88.69 87 TYR A C 1
ATOM 678 O O . TYR A 1 87 ? 19.317 -0.775 -16.962 1.00 88.69 87 TYR A O 1
ATOM 686 N N . SER A 1 88 ? 18.801 -2.152 -15.273 1.00 88.62 88 SER A N 1
ATOM 687 C CA . SER A 1 88 ? 19.888 -3.096 -15.542 1.00 88.62 88 SER A CA 1
ATOM 688 C C . SER A 1 88 ? 19.792 -3.716 -16.941 1.00 88.62 88 SER A C 1
ATOM 690 O O . SER A 1 88 ? 20.815 -3.888 -17.604 1.00 88.62 88 SER A O 1
ATOM 692 N N . GLN A 1 89 ? 18.583 -4.011 -17.425 1.00 87.75 89 GLN A N 1
ATOM 693 C CA . GLN A 1 89 ? 18.355 -4.549 -18.771 1.00 87.75 89 GLN A CA 1
ATOM 694 C C . GLN A 1 89 ? 18.688 -3.528 -19.859 1.00 87.75 89 GLN A C 1
ATOM 696 O O . GLN A 1 89 ? 19.342 -3.880 -20.841 1.00 87.75 89 GLN A O 1
ATOM 701 N N . LEU A 1 90 ? 18.314 -2.262 -19.651 1.00 86.06 90 LEU A N 1
ATOM 702 C CA . LEU A 1 90 ? 18.649 -1.161 -20.555 1.00 86.06 90 LEU A CA 1
ATOM 703 C C . LEU A 1 90 ? 20.166 -0.948 -20.653 1.00 86.06 90 LEU A C 1
ATOM 705 O O . LEU A 1 90 ? 20.694 -0.794 -21.752 1.00 86.06 90 LEU A O 1
ATOM 709 N N . VAL A 1 91 ? 20.875 -0.983 -19.520 1.00 89.25 91 VAL A N 1
ATOM 710 C CA . VAL A 1 91 ? 22.336 -0.797 -19.473 1.00 89.25 91 VAL A CA 1
ATOM 711 C C . VAL A 1 91 ? 23.076 -1.988 -20.085 1.00 89.25 91 VAL A C 1
ATOM 713 O O . VAL A 1 91 ? 23.979 -1.806 -20.898 1.00 89.25 91 VAL A O 1
ATOM 716 N N . ASN A 1 92 ? 22.686 -3.214 -19.727 1.00 89.06 92 ASN A N 1
ATOM 717 C CA . ASN A 1 92 ? 23.387 -4.429 -20.149 1.00 89.06 92 ASN A CA 1
ATOM 718 C C . ASN A 1 92 ? 22.899 -4.990 -21.497 1.00 89.06 92 ASN A C 1
ATOM 720 O O . ASN A 1 92 ? 23.414 -6.015 -21.940 1.00 89.06 92 ASN A O 1
ATOM 724 N N . LYS A 1 93 ? 21.901 -4.357 -22.136 1.00 83.81 93 LYS A N 1
ATOM 725 C CA . LYS A 1 93 ? 21.256 -4.803 -23.390 1.00 83.81 93 LYS A CA 1
ATOM 726 C C . LYS A 1 93 ? 20.830 -6.277 -23.368 1.00 83.81 93 LYS A C 1
ATOM 728 O O . LYS A 1 93 ? 20.864 -6.961 -24.389 1.00 83.81 93 LYS A O 1
ATOM 733 N N . LYS A 1 94 ? 20.461 -6.779 -22.188 1.00 81.00 94 LYS A N 1
ATOM 734 C CA . LYS A 1 94 ? 20.048 -8.166 -21.980 1.00 81.00 94 LYS A CA 1
ATOM 735 C C . LYS A 1 94 ? 18.566 -8.188 -21.675 1.00 81.00 94 LYS A C 1
ATOM 737 O O . LYS A 1 94 ? 18.160 -7.795 -20.584 1.00 81.00 94 LYS A O 1
ATOM 742 N N . ASP A 1 95 ? 17.786 -8.685 -22.623 1.00 77.50 95 ASP A N 1
ATOM 743 C CA . ASP A 1 95 ? 16.360 -8.877 -22.415 1.00 77.50 95 ASP A CA 1
ATOM 744 C C . ASP A 1 95 ? 16.123 -10.056 -21.468 1.00 77.50 95 ASP A C 1
ATOM 746 O O . ASP A 1 95 ? 16.699 -11.137 -21.619 1.00 77.50 95 ASP A O 1
ATOM 750 N N . SER A 1 96 ? 15.315 -9.837 -20.434 1.00 80.88 96 SER A N 1
ATOM 751 C CA . SER A 1 96 ? 14.966 -10.874 -19.468 1.00 80.88 96 SER A CA 1
ATOM 752 C C . SER A 1 96 ? 13.575 -10.617 -18.888 1.00 80.88 96 SER A C 1
ATOM 754 O O . SER A 1 96 ? 13.283 -9.495 -18.475 1.00 80.88 96 SER A O 1
ATOM 756 N N . PRO A 1 97 ? 12.715 -11.641 -18.758 1.00 85.56 97 PRO A N 1
ATOM 757 C CA . PRO A 1 97 ? 11.367 -11.466 -18.219 1.00 85.56 97 PRO A CA 1
ATOM 758 C C . PRO A 1 97 ? 11.339 -11.248 -16.695 1.00 85.56 97 PRO A C 1
ATOM 760 O O . PRO A 1 97 ? 10.265 -11.156 -16.109 1.00 85.56 97 PRO A O 1
ATOM 763 N N . VAL A 1 98 ? 12.493 -11.163 -16.020 1.00 85.62 98 VAL A N 1
ATOM 764 C CA . VAL A 1 98 ? 12.584 -11.042 -14.551 1.00 85.62 98 VAL A CA 1
ATOM 765 C C . VAL A 1 98 ? 11.809 -9.835 -14.004 1.00 85.62 98 VAL A C 1
ATOM 767 O O . VAL A 1 98 ? 11.172 -9.954 -12.960 1.00 85.62 98 VAL A O 1
ATOM 770 N N . HIS A 1 99 ? 11.786 -8.699 -14.713 1.00 85.75 99 HIS A N 1
ATOM 771 C CA . HIS A 1 99 ? 11.035 -7.515 -14.274 1.00 85.75 99 HIS A CA 1
ATOM 772 C C . HIS A 1 99 ? 9.517 -7.766 -14.199 1.00 85.75 99 HIS A C 1
ATOM 774 O O . HIS A 1 99 ? 8.849 -7.182 -13.349 1.00 85.75 99 HIS A O 1
ATOM 780 N N . VAL A 1 100 ? 8.977 -8.668 -15.031 1.00 88.69 100 VAL A N 1
ATOM 781 C CA . VAL A 1 100 ? 7.546 -9.017 -15.053 1.00 88.69 100 VAL A CA 1
ATOM 782 C C . VAL A 1 100 ? 7.146 -9.750 -13.775 1.00 88.69 100 VAL A C 1
ATOM 784 O O . VAL A 1 100 ? 6.088 -9.476 -13.214 1.00 88.69 100 VAL A O 1
ATOM 787 N N . TYR A 1 101 ? 8.001 -10.642 -13.266 1.00 90.56 101 TYR A N 1
ATOM 788 C CA . TYR A 1 101 ? 7.731 -11.361 -12.018 1.00 90.56 101 TYR A CA 1
ATOM 789 C C . TYR A 1 101 ? 7.683 -10.414 -10.814 1.00 90.56 101 TYR A C 1
ATOM 791 O O . TYR A 1 101 ? 6.759 -10.501 -10.004 1.00 90.56 101 TYR A O 1
ATOM 799 N N . TRP A 1 102 ? 8.629 -9.473 -10.724 1.00 90.69 102 TRP A N 1
ATOM 800 C CA . TRP A 1 102 ? 8.633 -8.454 -9.669 1.00 90.69 102 TRP A CA 1
ATOM 801 C C . TRP A 1 102 ? 7.405 -7.543 -9.747 1.00 90.69 102 TRP A C 1
ATOM 803 O O . TRP A 1 102 ? 6.773 -7.272 -8.725 1.00 90.69 102 TRP A O 1
ATOM 813 N N . PHE A 1 103 ? 7.024 -7.138 -10.961 1.00 91.56 103 PHE A N 1
ATOM 814 C CA . PHE A 1 103 ? 5.843 -6.315 -11.190 1.00 91.56 103 PHE A CA 1
ATOM 815 C C . PHE A 1 103 ? 4.542 -7.044 -10.822 1.00 91.56 103 PHE A C 1
ATOM 817 O O . PHE A 1 103 ? 3.695 -6.481 -10.132 1.00 91.56 103 PHE A O 1
ATOM 824 N N . ASN A 1 104 ? 4.392 -8.314 -11.205 1.00 92.31 104 ASN A N 1
ATOM 825 C CA . ASN A 1 104 ? 3.227 -9.117 -10.828 1.00 92.31 104 ASN A CA 1
ATOM 826 C C . ASN A 1 104 ? 3.123 -9.275 -9.306 1.00 92.31 104 ASN A C 1
ATOM 828 O O . ASN A 1 104 ? 2.037 -9.124 -8.747 1.00 92.31 104 ASN A O 1
ATOM 832 N N . GLY A 1 105 ? 4.251 -9.511 -8.625 1.00 93.69 105 GLY A N 1
ATOM 833 C CA . GLY A 1 105 ? 4.302 -9.536 -7.162 1.00 93.69 105 GLY A CA 1
ATOM 834 C C . GLY A 1 105 ? 3.824 -8.220 -6.544 1.00 93.69 105 GLY A C 1
ATOM 835 O O . GLY A 1 105 ? 3.001 -8.232 -5.631 1.00 93.69 105 GLY A O 1
ATOM 836 N N . LEU A 1 106 ? 4.266 -7.081 -7.087 1.00 95.25 106 LEU A N 1
ATOM 837 C CA . LEU A 1 106 ? 3.807 -5.757 -6.664 1.00 95.25 106 LEU A CA 1
ATOM 838 C C . LEU A 1 106 ? 2.290 -5.603 -6.796 1.00 95.25 106 LEU A C 1
ATOM 840 O O . LEU A 1 106 ? 1.650 -5.147 -5.850 1.00 95.25 106 LEU A O 1
ATOM 844 N N . VAL A 1 107 ? 1.712 -5.988 -7.938 1.00 95.19 107 VAL A N 1
ATOM 845 C CA . VAL A 1 107 ? 0.266 -5.853 -8.188 1.00 95.19 107 VAL A CA 1
ATOM 846 C C . VAL A 1 107 ? -0.535 -6.690 -7.191 1.00 95.19 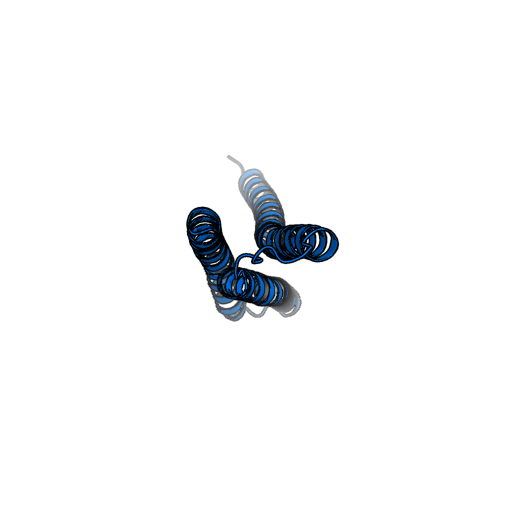107 VAL A C 1
ATOM 848 O O . VAL A 1 107 ? -1.518 -6.204 -6.629 1.00 95.19 107 VAL A O 1
ATOM 851 N N . VAL A 1 108 ? -0.082 -7.915 -6.909 1.00 97.00 108 VAL A N 1
ATOM 852 C CA . VAL A 1 108 ? -0.701 -8.785 -5.900 1.00 97.00 108 VAL A CA 1
ATOM 853 C C . VAL A 1 108 ? -0.622 -8.155 -4.509 1.00 97.00 108 VAL A C 1
ATOM 855 O O . VAL A 1 108 ? -1.634 -8.098 -3.813 1.00 97.00 108 VAL A O 1
ATOM 858 N N . CYS A 1 109 ? 0.537 -7.627 -4.105 1.00 96.75 109 CYS A N 1
ATOM 859 C CA . CYS A 1 109 ? 0.689 -6.965 -2.808 1.00 96.75 109 CYS A CA 1
ATOM 860 C C . CYS A 1 109 ? -0.218 -5.730 -2.675 1.00 96.75 109 CYS A C 1
ATOM 862 O O . CYS A 1 109 ? -0.879 -5.565 -1.652 1.00 96.75 109 CYS A O 1
ATOM 864 N N . VAL A 1 110 ? -0.309 -4.889 -3.709 1.00 96.88 110 VAL A N 1
ATOM 865 C CA . VAL A 1 110 ? -1.220 -3.730 -3.720 1.00 96.88 110 VAL A CA 1
ATOM 866 C C . VAL A 1 110 ? -2.673 -4.177 -3.546 1.00 96.88 110 VAL A C 1
ATOM 868 O O . VAL A 1 110 ? -3.381 -3.634 -2.699 1.00 96.88 110 VAL A O 1
ATOM 871 N N . GLY A 1 111 ? -3.105 -5.197 -4.294 1.00 97.00 111 GLY A N 1
ATOM 872 C CA . GLY A 1 111 ? -4.453 -5.756 -4.174 1.00 97.00 111 GLY A CA 1
ATOM 873 C C . GLY A 1 111 ? -4.742 -6.294 -2.770 1.00 97.00 111 GLY A C 1
ATOM 874 O O . GLY A 1 111 ? -5.772 -5.966 -2.183 1.00 97.00 111 GLY A O 1
ATOM 875 N N . LEU A 1 112 ? -3.806 -7.049 -2.189 1.00 97.50 112 LEU A N 1
ATOM 876 C CA . LEU A 1 112 ? -3.916 -7.556 -0.818 1.00 97.50 112 LEU A CA 1
ATOM 877 C C . LEU A 1 112 ? -4.001 -6.429 0.218 1.00 97.50 112 LEU A C 1
ATOM 879 O O . LEU A 1 112 ? -4.807 -6.516 1.140 1.00 97.50 112 LEU A O 1
ATOM 883 N N . GLY A 1 113 ? -3.226 -5.352 0.060 1.00 97.19 113 GLY A N 1
ATOM 884 C CA . GLY A 1 113 ? -3.282 -4.193 0.956 1.00 97.19 113 GLY A CA 1
ATOM 885 C C . GLY A 1 113 ? -4.644 -3.489 0.951 1.00 97.19 113 GLY A C 1
ATOM 886 O O . GLY A 1 113 ? -5.114 -3.053 2.002 1.00 97.19 113 GLY A O 1
ATOM 887 N N . ILE A 1 114 ? -5.308 -3.426 -0.208 1.00 97.56 114 ILE A N 1
ATOM 888 C CA . ILE A 1 114 ? -6.674 -2.891 -0.337 1.00 97.56 114 ILE A CA 1
ATOM 889 C C . ILE A 1 114 ? -7.695 -3.845 0.294 1.00 97.56 114 ILE A C 1
ATOM 891 O O . ILE A 1 114 ? -8.594 -3.399 1.005 1.00 97.56 114 ILE A O 1
ATOM 895 N N . ILE A 1 115 ? -7.548 -5.155 0.075 1.00 98.00 115 ILE A N 1
ATOM 896 C CA . ILE A 1 115 ? -8.424 -6.172 0.675 1.00 98.00 115 ILE A CA 1
ATOM 897 C C . ILE A 1 115 ? -8.340 -6.118 2.203 1.00 98.00 115 ILE A C 1
ATOM 899 O O . ILE A 1 115 ? -9.371 -6.094 2.873 1.00 98.00 115 ILE A O 1
ATOM 903 N N . PHE A 1 116 ? -7.130 -6.046 2.764 1.00 97.88 116 PHE A N 1
ATOM 904 C CA . PHE A 1 116 ? -6.942 -5.925 4.207 1.00 97.88 116 PHE A CA 1
ATOM 905 C C . PHE A 1 116 ? -7.540 -4.641 4.772 1.00 97.88 116 PHE A C 1
ATOM 907 O O . PHE A 1 116 ? -8.180 -4.701 5.820 1.00 97.88 116 PHE A O 1
ATOM 914 N N . PHE A 1 117 ? -7.411 -3.516 4.066 1.00 97.31 117 PHE A N 1
ATOM 915 C CA . PHE A 1 117 ? -8.095 -2.286 4.452 1.00 97.31 117 PHE A CA 1
ATOM 916 C C . PHE A 1 117 ? -9.618 -2.483 4.488 1.00 97.31 117 PHE A C 1
ATOM 918 O O . PHE A 1 117 ? -10.247 -2.189 5.498 1.00 97.31 117 PHE A O 1
ATOM 925 N N . GLY A 1 118 ? -10.209 -3.055 3.434 1.00 97.31 118 GLY A N 1
ATOM 926 C CA . GLY A 1 118 ? -11.652 -3.302 3.366 1.00 97.31 118 GLY A CA 1
ATOM 927 C C . GLY A 1 118 ? -12.166 -4.218 4.482 1.00 97.31 118 GLY A C 1
ATOM 928 O O . GLY A 1 118 ? -13.153 -3.891 5.142 1.00 97.31 118 GLY A O 1
ATOM 929 N N . ILE A 1 119 ? -11.473 -5.334 4.740 1.00 97.19 119 ILE A N 1
ATOM 930 C CA . ILE A 1 119 ? -11.812 -6.261 5.832 1.00 97.19 119 ILE A CA 1
ATOM 931 C C . ILE A 1 119 ? -11.649 -5.567 7.189 1.00 97.19 119 ILE A C 1
ATOM 933 O O . ILE A 1 119 ? -12.554 -5.633 8.018 1.00 97.19 119 ILE A O 1
ATOM 937 N N . GLY A 1 120 ? -10.532 -4.867 7.410 1.00 95.94 120 GLY A N 1
ATOM 938 C CA . GLY A 1 120 ? -10.272 -4.125 8.643 1.00 95.94 120 GLY A CA 1
ATOM 939 C C . GLY A 1 120 ? -11.350 -3.081 8.927 1.00 95.94 120 GLY A C 1
ATOM 940 O O . GLY A 1 120 ? -11.863 -3.020 10.041 1.00 95.94 120 GLY A O 1
ATOM 941 N N . SER A 1 121 ? -11.767 -2.319 7.914 1.00 95.38 121 SER A N 1
ATOM 942 C CA . SER A 1 121 ? -12.843 -1.333 8.035 1.00 95.38 121 SER A CA 1
ATOM 943 C C . SER A 1 121 ? -14.188 -1.980 8.353 1.00 95.38 121 SER A C 1
ATOM 945 O O . SER A 1 121 ? -14.892 -1.507 9.243 1.00 95.38 121 SER A O 1
ATOM 947 N N . PHE A 1 122 ? -14.540 -3.080 7.683 1.00 95.62 122 PHE A N 1
ATOM 948 C CA . PHE A 1 122 ? -15.793 -3.788 7.948 1.00 95.62 122 PHE A CA 1
ATOM 949 C C . PHE A 1 122 ? -15.840 -4.346 9.378 1.00 95.62 122 PHE A C 1
ATOM 951 O O . PHE A 1 122 ? -16.821 -4.155 10.099 1.00 95.62 122 PHE A O 1
ATOM 958 N N . VAL A 1 123 ? -14.747 -4.976 9.821 1.00 94.31 123 VAL A N 1
ATOM 959 C CA . VAL A 1 123 ? -14.631 -5.497 11.187 1.00 94.31 123 VAL A CA 1
ATOM 960 C C . VAL A 1 123 ? -14.678 -4.353 12.205 1.00 94.31 123 VAL A C 1
ATOM 962 O O . VAL A 1 123 ? -15.378 -4.480 13.207 1.00 94.31 123 VAL A O 1
ATOM 965 N N . ALA A 1 124 ? -14.016 -3.220 11.948 1.00 93.12 124 ALA A N 1
ATOM 966 C CA . ALA A 1 124 ? -14.048 -2.055 12.837 1.00 93.12 124 ALA A CA 1
ATOM 967 C C . ALA A 1 124 ? -15.474 -1.531 13.049 1.00 93.12 124 ALA A C 1
ATOM 969 O O . ALA A 1 124 ? -15.882 -1.315 14.188 1.00 93.12 124 ALA A O 1
ATOM 970 N N . ILE A 1 125 ? -16.253 -1.404 11.969 1.00 92.75 125 ILE A N 1
ATOM 971 C CA . ILE A 1 125 ? -17.656 -0.977 12.041 1.00 92.75 125 ILE A CA 1
ATOM 972 C C . ILE A 1 125 ? -18.468 -1.961 12.885 1.00 92.75 125 ILE A C 1
ATOM 974 O O . ILE A 1 125 ? -19.174 -1.536 13.793 1.00 92.75 125 ILE A O 1
ATOM 978 N N . SER A 1 126 ? -18.315 -3.269 12.647 1.00 90.69 126 SER A N 1
ATOM 979 C CA . SER A 1 126 ? -19.060 -4.292 13.395 1.00 90.69 126 SER A CA 1
ATOM 980 C C . SER A 1 126 ? -18.773 -4.269 14.901 1.00 90.69 126 SER A C 1
ATOM 982 O O . SER A 1 126 ? -19.669 -4.520 15.707 1.00 90.69 126 SER A O 1
ATOM 984 N N . ARG A 1 127 ? -17.535 -3.936 15.291 1.00 86.88 127 ARG A N 1
ATOM 985 C CA . ARG A 1 127 ? -17.126 -3.821 16.697 1.00 86.88 127 ARG A CA 1
ATOM 986 C C . ARG A 1 127 ? -17.645 -2.547 17.346 1.00 86.88 127 ARG A C 1
ATOM 988 O O . ARG A 1 127 ? -17.996 -2.591 18.517 1.00 86.88 127 ARG A O 1
ATOM 995 N N . LEU A 1 128 ? -17.731 -1.456 16.589 1.00 82.62 128 LEU A N 1
ATOM 996 C CA . LEU A 1 128 ? -18.288 -0.201 17.081 1.00 82.62 128 LEU A CA 1
ATOM 997 C C . LEU A 1 128 ? -19.805 -0.286 17.279 1.00 82.62 128 LEU A C 1
ATOM 999 O O . LEU A 1 128 ? -20.311 0.237 18.254 1.00 82.62 128 LEU A O 1
ATOM 1003 N N . THR A 1 129 ? -20.531 -0.965 16.386 1.00 78.06 129 THR A N 1
ATOM 1004 C CA . THR A 1 129 ? -21.991 -1.137 16.513 1.00 78.06 129 THR A CA 1
ATOM 1005 C C . THR A 1 129 ? -22.410 -2.111 17.613 1.00 78.06 129 THR A C 1
ATOM 1007 O O . THR A 1 129 ? -23.584 -2.164 17.961 1.00 78.06 129 THR A O 1
ATOM 1010 N N . ALA A 1 130 ? -21.481 -2.937 18.099 1.00 62.56 130 ALA A N 1
ATOM 1011 C CA . ALA A 1 130 ? -21.726 -3.908 19.163 1.00 62.56 130 ALA A CA 1
ATOM 1012 C C . ALA A 1 130 ? -21.452 -3.343 20.571 1.00 62.56 130 ALA A C 1
ATOM 1014 O O . ALA A 1 130 ? -21.563 -4.091 21.543 1.00 62.56 130 ALA A O 1
ATOM 1015 N N . TYR A 1 131 ? -21.060 -2.069 20.657 1.00 54.19 131 TYR A N 1
ATOM 1016 C CA . TYR A 1 131 ? -20.784 -1.320 21.878 1.00 54.19 131 TYR A CA 1
ATOM 1017 C C . TYR A 1 131 ? -21.878 -0.271 22.091 1.00 54.19 131 TYR A C 1
ATOM 1019 O O . TYR A 1 131 ? -22.370 -0.161 23.234 1.00 54.19 131 TYR A O 1
#

Foldseek 3Di:
DDPVVVVVVVVVVVVVVVVVVVVLLVVLLCLLVVVLVVVVVVQVVCVVVDPPDDGQPLVVLNVLSVLLNVLSVVLVVLVVVLVVVVVVCVVVVDDDCVSVVSNVSSVVSSVSSVVSSVVSVVVNVVRVVVD